Protein AF-A0A535UIE1-F1 (afdb_monomer_lite)

Foldseek 3Di:
DDDDDDDDDDDDDPPPPDAPLAPVSLVVLLVVLCVVQVVLCVCCVVVVDLFRDSLVSCVVSVNLLDVSQLVSLVVQLVPDPDPVSVVVSVVSNVSSVVSVVCNVCRVVVRVVSNCLSPDWDADPNDIDRNVCVVVVVVD

Secondary structure (DSSP, 8-state):
----------PPP--------SHHHHHHHHHHHHHHHHHHHHHHHTTS-SS--HHHHHHHTGGGSSHHHHHHHHHHHHH--SHHHHHHHHHHHHHHHHHHHHTTTHHHHHHHHHHHHH-EEEETTEEEEGGGHHHHHH-

pLDDT: mean 85.88, std 18.12, range [37.09, 98.25]

Structure (mmCIF, N/CA/C/O backbone):
data_AF-A0A535UIE1-F1
#
_entry.id   AF-A0A535UIE1-F1
#
loop_
_atom_site.group_PDB
_atom_site.id
_atom_site.type_symbol
_atom_site.label_atom_id
_atom_site.label_alt_id
_atom_site.label_comp_id
_atom_site.label_asym_id
_atom_site.label_entity_id
_atom_site.label_seq_id
_atom_site.pdbx_PDB_ins_code
_atom_site.Cartn_x
_atom_site.Cartn_y
_atom_site.Cartn_z
_atom_site.occupancy
_atom_site.B_iso_or_equiv
_atom_site.auth_seq_id
_atom_site.auth_comp_id
_atom_site.auth_asym_id
_atom_site.auth_atom_id
_atom_site.pdbx_PDB_model_num
ATOM 1 N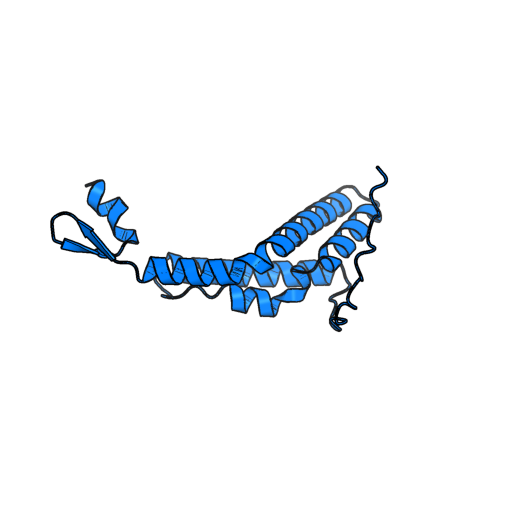 N . MET A 1 1 ? 13.615 -47.757 -4.174 1.00 44.44 1 MET A N 1
ATOM 2 C CA . MET A 1 1 ? 13.024 -46.505 -3.645 1.00 44.44 1 MET A CA 1
ATOM 3 C C . MET A 1 1 ? 13.121 -45.408 -4.703 1.00 44.44 1 MET A C 1
ATOM 5 O O . MET A 1 1 ? 14.137 -44.732 -4.771 1.00 44.44 1 MET A O 1
ATOM 9 N N . ALA A 1 2 ? 12.093 -45.247 -5.540 1.00 40.03 2 ALA A N 1
ATOM 10 C CA . ALA A 1 2 ? 12.013 -44.189 -6.551 1.00 40.03 2 ALA A CA 1
ATOM 11 C C . ALA A 1 2 ? 10.837 -43.262 -6.204 1.00 40.03 2 ALA A C 1
ATOM 13 O O . ALA A 1 2 ? 9.710 -43.731 -6.058 1.00 40.03 2 ALA A O 1
ATOM 14 N N . ARG A 1 3 ? 11.095 -41.963 -6.009 1.00 41.00 3 ARG A N 1
ATOM 15 C CA . ARG A 1 3 ? 10.050 -40.964 -5.738 1.00 41.00 3 ARG A CA 1
ATOM 16 C C . ARG A 1 3 ? 9.458 -40.498 -7.069 1.00 41.00 3 ARG A C 1
ATOM 18 O O . ARG A 1 3 ? 10.117 -39.785 -7.819 1.00 41.00 3 ARG A O 1
ATOM 25 N N . LEU A 1 4 ? 8.221 -40.900 -7.351 1.00 42.53 4 LEU A N 1
ATOM 26 C CA . LEU A 1 4 ? 7.416 -40.363 -8.448 1.00 42.53 4 LEU A CA 1
ATOM 27 C C . LEU A 1 4 ? 7.080 -38.893 -8.144 1.00 42.53 4 LEU A C 1
ATOM 29 O O . LEU A 1 4 ? 6.398 -38.598 -7.165 1.00 42.53 4 LEU A O 1
ATOM 33 N N . ARG A 1 5 ? 7.587 -37.962 -8.962 1.00 44.84 5 ARG A N 1
ATOM 34 C CA . ARG A 1 5 ? 7.153 -36.558 -8.968 1.00 44.84 5 ARG A CA 1
ATOM 35 C C . ARG A 1 5 ? 5.833 -36.463 -9.729 1.00 44.84 5 ARG A C 1
ATOM 37 O O . ARG A 1 5 ? 5.807 -36.623 -10.944 1.00 44.84 5 ARG A O 1
ATOM 44 N N . THR A 1 6 ? 4.752 -36.179 -9.021 1.00 45.16 6 THR A N 1
ATOM 45 C CA . THR A 1 6 ? 3.450 -35.854 -9.609 1.00 45.16 6 THR A CA 1
ATOM 46 C C . THR A 1 6 ? 3.512 -34.459 -10.252 1.00 45.16 6 THR A C 1
ATOM 48 O O . THR A 1 6 ? 3.966 -33.519 -9.591 1.00 45.16 6 THR A O 1
ATOM 51 N N . PRO A 1 7 ? 3.075 -34.261 -11.508 1.00 44.66 7 PRO A N 1
ATOM 52 C CA . PRO A 1 7 ? 3.017 -32.929 -12.099 1.00 44.66 7 PRO A CA 1
ATOM 53 C C . PRO A 1 7 ? 1.855 -32.136 -11.481 1.00 44.66 7 PRO A C 1
ATOM 55 O O . PRO A 1 7 ? 0.700 -32.559 -11.533 1.00 44.66 7 PRO A O 1
ATOM 58 N N . ARG A 1 8 ? 2.148 -30.968 -10.893 1.00 47.84 8 ARG A N 1
ATOM 59 C CA . ARG A 1 8 ? 1.120 -29.997 -10.487 1.00 47.84 8 ARG A CA 1
ATOM 60 C C . ARG A 1 8 ? 0.412 -29.484 -11.746 1.00 47.84 8 ARG A C 1
ATOM 62 O O . ARG A 1 8 ? 1.031 -28.816 -12.571 1.00 47.84 8 ARG A O 1
ATOM 69 N N . ARG A 1 9 ? -0.881 -29.790 -11.887 1.00 42.41 9 ARG A N 1
ATOM 70 C CA . ARG A 1 9 ? -1.781 -29.157 -12.864 1.00 42.41 9 ARG A CA 1
ATOM 71 C C . ARG A 1 9 ? -1.778 -27.643 -12.614 1.00 42.41 9 ARG A C 1
ATOM 73 O O . ARG A 1 9 ? -2.219 -27.206 -11.556 1.00 42.41 9 ARG A O 1
ATOM 80 N N . ARG A 1 10 ? -1.290 -26.851 -13.575 1.00 45.75 10 ARG A N 1
ATOM 81 C CA . ARG A 1 10 ? -1.588 -25.413 -13.644 1.00 45.75 10 ARG A CA 1
ATOM 82 C C . ARG A 1 10 ? -3.086 -25.283 -13.922 1.00 45.75 10 ARG A C 1
ATOM 84 O O . ARG A 1 10 ? -3.546 -25.739 -14.966 1.00 45.75 10 ARG A O 1
ATOM 91 N N . SER A 1 11 ? -3.834 -24.722 -12.977 1.00 38.72 11 SER A N 1
ATOM 92 C CA . SER A 1 11 ? -5.170 -24.202 -13.271 1.00 38.72 11 SER A CA 1
ATOM 93 C C . SER A 1 11 ? -5.009 -23.014 -14.232 1.00 38.72 11 SER A C 1
ATOM 95 O O . SER A 1 11 ? -4.016 -22.293 -14.097 1.00 38.72 11 SER A O 1
ATOM 97 N N . PRO A 1 12 ? -5.894 -22.817 -15.222 1.00 42.91 12 PRO A N 1
ATOM 98 C CA . PRO A 1 12 ? -5.851 -21.621 -16.051 1.00 42.91 12 PRO A CA 1
ATOM 99 C C . PRO A 1 12 ? -6.194 -20.415 -15.170 1.00 42.91 12 PRO A C 1
ATOM 101 O O . PRO A 1 12 ? -7.266 -20.382 -14.566 1.00 42.91 12 PRO A O 1
ATOM 104 N N . ASP A 1 13 ? -5.259 -19.471 -15.056 1.00 39.69 13 ASP A N 1
ATOM 105 C CA . ASP A 1 13 ? -5.505 -18.186 -14.403 1.00 39.69 13 ASP A CA 1
ATOM 106 C C . ASP A 1 13 ? -6.604 -17.449 -15.181 1.00 39.69 13 ASP A C 1
ATOM 108 O O . ASP A 1 13 ? -6.522 -17.378 -16.415 1.00 39.69 13 ASP A O 1
ATOM 112 N N . PRO A 1 14 ? -7.640 -16.916 -14.513 1.00 43.06 14 PRO A N 1
ATOM 113 C CA . PRO A 1 14 ? -8.611 -16.071 -15.176 1.00 43.06 14 PRO A CA 1
ATOM 114 C C . PRO A 1 14 ? -7.885 -14.808 -15.633 1.00 43.06 14 PRO A C 1
ATOM 116 O O . PRO A 1 14 ? -7.400 -14.021 -14.825 1.00 43.06 14 PRO A O 1
ATOM 119 N N . THR A 1 15 ? -7.787 -14.647 -16.949 1.00 42.41 15 THR A N 1
ATOM 120 C CA . THR A 1 15 ? -7.291 -13.455 -17.628 1.00 42.41 15 THR A CA 1
ATOM 121 C C . THR A 1 15 ? -7.959 -12.215 -17.032 1.00 42.41 15 THR A C 1
ATOM 123 O O . THR A 1 15 ? -9.103 -11.903 -17.365 1.00 42.41 15 THR A O 1
ATOM 126 N N . ILE A 1 16 ? -7.255 -11.507 -16.146 1.00 46.19 16 ILE A N 1
ATOM 127 C CA . ILE A 1 16 ? -7.650 -10.169 -15.715 1.00 46.19 16 ILE A CA 1
ATOM 128 C C . ILE A 1 16 ? -7.353 -9.247 -16.896 1.00 46.19 16 ILE A C 1
ATOM 130 O O . ILE A 1 16 ? -6.229 -8.804 -17.127 1.00 46.19 16 ILE A O 1
ATOM 134 N N . VAL A 1 17 ? -8.382 -9.042 -17.712 1.00 37.09 17 VAL A N 1
ATOM 135 C CA . VAL A 1 17 ? -8.404 -8.055 -18.786 1.00 37.09 17 VAL A CA 1
ATOM 136 C C . VAL A 1 17 ? -8.548 -6.685 -18.131 1.00 37.09 17 VAL A C 1
ATOM 138 O O . VAL A 1 17 ? -9.622 -6.330 -17.656 1.00 37.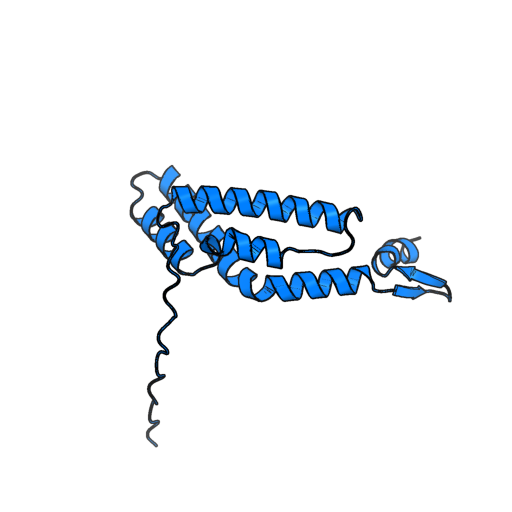09 17 VAL A O 1
ATOM 141 N N . GLY A 1 18 ? -7.440 -5.945 -18.086 1.00 42.50 18 GLY A N 1
ATOM 142 C CA . GLY A 1 18 ? -7.385 -4.576 -17.571 1.00 42.50 18 GLY A CA 1
ATOM 143 C C . GLY A 1 18 ? -5.997 -4.173 -17.075 1.00 42.50 18 GLY A C 1
ATOM 144 O O . GLY A 1 18 ? -5.885 -3.603 -16.000 1.00 42.50 18 GLY A O 1
ATOM 145 N N . LEU A 1 19 ? -4.925 -4.516 -17.798 1.00 52.69 19 LEU A N 1
ATOM 146 C CA . LEU A 1 19 ? -3.564 -4.150 -17.397 1.00 52.69 19 LEU A CA 1
ATOM 147 C C . LEU A 1 19 ? -3.268 -2.703 -17.811 1.00 52.69 19 LEU A C 1
ATOM 149 O O . LEU A 1 19 ? -3.127 -2.405 -19.001 1.00 52.69 19 LEU A O 1
ATOM 153 N N . THR A 1 20 ? -3.089 -1.816 -16.837 1.00 55.06 20 THR A N 1
ATOM 154 C CA . THR A 1 20 ? -2.228 -0.629 -16.951 1.00 55.06 20 THR A CA 1
ATOM 155 C C . THR A 1 20 ? -0.823 -1.110 -17.331 1.00 55.06 20 THR A C 1
ATOM 157 O O . THR A 1 20 ? 0.037 -1.398 -16.507 1.00 55.06 20 THR A O 1
ATOM 160 N N . THR A 1 21 ? -0.609 -1.299 -18.635 1.00 67.31 21 THR A N 1
ATOM 161 C CA . THR A 1 21 ? 0.556 -2.026 -19.175 1.00 67.31 21 THR A CA 1
ATOM 162 C C . THR A 1 21 ? 1.794 -1.121 -19.307 1.00 67.31 21 THR A C 1
ATOM 164 O O . THR A 1 21 ? 2.852 -1.571 -19.736 1.00 67.31 21 THR A O 1
ATOM 167 N N . SER A 1 22 ? 1.693 0.167 -18.956 1.00 90.50 22 SER A N 1
ATOM 168 C CA . SER A 1 22 ? 2.794 1.127 -19.071 1.00 90.50 22 SER A CA 1
ATOM 169 C C . SER A 1 22 ? 3.416 1.468 -17.718 1.00 90.50 22 SER A C 1
ATOM 171 O O . SER A 1 22 ? 2.753 1.491 -16.682 1.00 90.50 22 SER A O 1
ATOM 173 N N . VAL A 1 23 ? 4.709 1.788 -17.746 1.00 94.56 23 VAL A N 1
ATOM 174 C CA . VAL A 1 23 ? 5.479 2.218 -16.568 1.00 94.56 23 VAL A CA 1
ATOM 175 C C . VAL A 1 23 ? 4.881 3.477 -15.942 1.00 94.56 23 VAL A C 1
ATOM 177 O O . VAL A 1 23 ? 4.778 3.564 -14.722 1.00 94.56 23 VAL A O 1
ATOM 180 N N . ASP A 1 24 ? 4.451 4.433 -16.764 1.00 95.06 24 ASP A N 1
ATOM 181 C CA . ASP A 1 24 ? 3.839 5.670 -16.273 1.00 95.06 24 ASP A CA 1
ATOM 182 C C . ASP A 1 24 ? 2.443 5.432 -15.693 1.00 95.06 24 ASP A C 1
ATOM 184 O O . ASP A 1 24 ? 2.089 6.050 -14.692 1.00 95.06 24 ASP A O 1
ATOM 188 N N . GLY A 1 25 ? 1.690 4.475 -16.249 1.00 94.75 25 GLY A N 1
ATOM 189 C CA . GLY A 1 25 ? 0.439 4.004 -15.659 1.00 94.75 25 GLY A CA 1
ATOM 190 C C . GLY A 1 25 ? 0.668 3.472 -14.247 1.00 94.75 25 GLY A C 1
ATOM 191 O O . GLY A 1 25 ? 0.060 3.977 -13.308 1.00 94.75 25 GLY A O 1
ATOM 192 N N . LEU A 1 26 ? 1.631 2.558 -14.079 1.00 94.81 26 LEU A N 1
ATOM 193 C CA . LEU A 1 26 ? 1.998 2.027 -12.762 1.00 94.81 26 LEU A CA 1
ATOM 194 C C . LEU A 1 26 ? 2.411 3.122 -11.777 1.00 94.81 26 LEU A C 1
ATOM 196 O O . LEU A 1 26 ? 1.992 3.079 -10.626 1.00 94.81 26 LEU A O 1
ATOM 200 N N . ARG A 1 27 ? 3.201 4.113 -12.213 1.00 96.06 27 ARG A N 1
ATOM 201 C CA . ARG A 1 27 ? 3.572 5.259 -11.365 1.00 96.06 27 ARG A CA 1
ATOM 202 C C . ARG A 1 27 ? 2.336 6.027 -10.904 1.00 96.06 27 ARG A C 1
ATOM 204 O O . ARG A 1 27 ? 2.179 6.253 -9.711 1.00 96.06 27 ARG A O 1
ATOM 211 N N . SER A 1 28 ? 1.446 6.369 -11.834 1.00 96.06 28 SER A N 1
ATOM 212 C CA . SER A 1 28 ? 0.240 7.143 -11.528 1.00 96.06 28 SER A CA 1
ATOM 213 C C . SER A 1 28 ? -0.735 6.398 -10.612 1.00 96.06 28 SER A C 1
ATOM 215 O O . SER A 1 28 ? -1.236 6.988 -9.655 1.00 96.06 28 SER A O 1
ATOM 217 N N . THR A 1 29 ? -0.957 5.098 -10.841 1.00 96.19 29 THR A N 1
ATOM 218 C CA . THR A 1 29 ? -1.785 4.269 -9.958 1.00 96.19 29 THR A CA 1
ATOM 219 C C . THR A 1 29 ? -1.149 4.172 -8.575 1.00 96.19 29 THR A C 1
ATOM 221 O O . THR A 1 29 ? -1.834 4.353 -7.574 1.00 96.19 29 THR A O 1
ATOM 224 N N . LEU A 1 30 ? 0.165 3.940 -8.495 1.00 95.88 30 LEU A N 1
ATOM 225 C CA . LEU A 1 30 ? 0.874 3.821 -7.222 1.00 95.88 30 LEU A CA 1
ATOM 226 C C . LEU A 1 30 ? 0.784 5.113 -6.394 1.00 95.88 30 LEU A C 1
ATOM 228 O O . LEU A 1 30 ? 0.521 5.069 -5.194 1.00 95.88 30 LEU A O 1
ATOM 232 N N . GLU A 1 31 ? 0.956 6.270 -7.035 1.00 96.38 31 GLU A N 1
ATOM 233 C CA . GLU A 1 31 ? 0.777 7.579 -6.398 1.00 96.38 31 GLU A CA 1
ATOM 234 C C . GLU A 1 31 ? -0.664 7.789 -5.912 1.00 96.38 31 GLU A C 1
ATOM 236 O O . GLU A 1 31 ? -0.883 8.264 -4.792 1.00 96.38 31 GLU A O 1
ATOM 241 N N . ALA A 1 32 ? -1.657 7.415 -6.724 1.00 97.38 32 ALA A N 1
ATOM 242 C CA . ALA A 1 32 ? -3.064 7.507 -6.348 1.00 97.38 32 ALA A CA 1
ATOM 243 C C . ALA A 1 32 ? -3.395 6.600 -5.153 1.00 97.38 32 ALA A C 1
ATOM 245 O O . ALA A 1 32 ? -4.023 7.072 -4.201 1.00 97.38 32 ALA A O 1
ATOM 246 N N . PHE A 1 33 ? -2.909 5.357 -5.172 1.00 97.50 33 PHE A N 1
ATOM 247 C CA . PHE A 1 33 ? -3.035 4.402 -4.079 1.00 97.50 33 PHE A CA 1
ATOM 248 C C . PHE A 1 33 ? -2.442 4.959 -2.783 1.00 97.50 33 PHE A C 1
ATOM 250 O O . PHE A 1 33 ? -3.163 5.075 -1.795 1.00 97.50 33 PHE A O 1
ATOM 257 N N . TYR A 1 34 ? -1.167 5.370 -2.778 1.00 97.12 34 TYR A N 1
ATOM 258 C CA . TYR A 1 34 ? -0.524 5.854 -1.551 1.00 97.12 34 TYR A CA 1
ATOM 259 C C . TYR A 1 34 ? -1.192 7.108 -0.996 1.00 97.12 34 TYR A C 1
ATOM 261 O O . TYR A 1 34 ? -1.290 7.256 0.221 1.00 97.12 34 TYR A O 1
ATOM 269 N N . ARG A 1 35 ? -1.686 8.004 -1.857 1.00 98.19 35 ARG A N 1
ATOM 270 C CA . ARG A 1 35 ? -2.447 9.181 -1.425 1.00 98.19 35 ARG A CA 1
ATOM 271 C C . ARG A 1 35 ? -3.739 8.787 -0.707 1.00 98.19 35 ARG A C 1
ATOM 273 O O . ARG A 1 35 ? -4.031 9.343 0.349 1.00 98.19 35 ARG A O 1
ATOM 280 N N . GLU A 1 36 ? -4.504 7.851 -1.268 1.00 98.25 36 GLU A N 1
ATOM 281 C CA . GLU A 1 36 ? -5.738 7.354 -0.648 1.00 98.25 36 GLU A CA 1
ATOM 282 C C . GLU A 1 36 ? -5.451 6.571 0.639 1.00 98.25 36 GLU A C 1
ATOM 284 O O . GLU A 1 36 ? -6.024 6.890 1.678 1.00 98.25 36 GLU A O 1
ATOM 289 N N . ALA A 1 37 ? -4.521 5.614 0.604 1.00 97.00 37 ALA A N 1
ATOM 290 C CA . ALA A 1 37 ? -4.152 4.786 1.753 1.00 97.00 37 ALA A CA 1
ATOM 291 C C . ALA A 1 37 ? -3.589 5.617 2.918 1.00 97.00 37 ALA A C 1
ATOM 293 O O . ALA A 1 37 ? -3.948 5.395 4.072 1.00 97.00 37 ALA A O 1
ATOM 294 N N . SER A 1 38 ? -2.757 6.625 2.633 1.00 97.69 38 SER A N 1
ATOM 295 C CA . SER A 1 38 ? -2.227 7.519 3.673 1.00 97.69 38 SER A CA 1
ATOM 296 C C . SER A 1 38 ? -3.332 8.340 4.336 1.00 97.69 38 SER A C 1
ATOM 298 O O . SER A 1 38 ? -3.319 8.518 5.553 1.00 97.69 38 SER A O 1
ATOM 300 N N . MET A 1 39 ? -4.297 8.836 3.554 1.00 98.25 39 MET A N 1
ATOM 301 C CA . MET A 1 39 ? -5.442 9.571 4.097 1.00 98.25 39 MET A CA 1
ATOM 302 C C . MET A 1 39 ? -6.328 8.662 4.953 1.00 98.25 39 MET A C 1
ATOM 304 O O . MET A 1 39 ? -6.744 9.058 6.038 1.00 98.25 39 MET A O 1
ATOM 308 N N . GLU A 1 40 ? -6.578 7.439 4.496 1.00 97.50 40 GLU A N 1
ATOM 309 C CA . GLU A 1 40 ? -7.357 6.442 5.228 1.00 97.50 40 GLU A CA 1
ATOM 310 C C . GLU A 1 40 ? -6.714 6.099 6.578 1.00 97.50 40 GLU A C 1
ATOM 312 O O . GLU A 1 40 ? -7.360 6.201 7.622 1.00 97.50 40 GLU A O 1
ATOM 317 N N . HIS A 1 41 ? -5.410 5.805 6.583 1.00 95.06 41 HIS A N 1
ATOM 318 C CA . HIS A 1 41 ? -4.663 5.575 7.817 1.00 95.06 41 HIS A CA 1
ATOM 319 C C . HIS A 1 41 ? -4.680 6.787 8.746 1.00 95.06 41 HIS A C 1
ATOM 321 O O . HIS A 1 41 ? -4.798 6.615 9.960 1.00 95.06 41 HIS A O 1
ATOM 327 N N . TYR A 1 42 ? -4.573 8.001 8.203 1.00 95.69 42 TYR A N 1
ATOM 328 C CA . TYR A 1 42 ? -4.653 9.225 8.994 1.00 95.69 42 TYR A CA 1
ATOM 329 C C . TYR A 1 42 ? -6.022 9.375 9.665 1.00 95.69 42 TYR A C 1
ATOM 331 O O . TYR A 1 42 ? -6.091 9.593 10.876 1.00 95.69 42 TYR A O 1
ATOM 339 N N . LEU A 1 43 ? -7.111 9.237 8.907 1.00 95.69 43 LEU A N 1
ATOM 340 C CA . LEU A 1 43 ? -8.473 9.364 9.427 1.00 95.69 43 LEU A CA 1
ATOM 341 C C . LEU A 1 43 ? -8.755 8.328 10.517 1.00 95.69 43 LEU A C 1
ATOM 343 O O . LEU A 1 43 ? -9.269 8.692 11.575 1.00 95.69 43 LEU A O 1
ATOM 347 N N . HIS A 1 44 ? -8.355 7.075 10.298 1.00 91.25 44 HIS A N 1
ATOM 348 C CA . HIS A 1 44 ? -8.518 6.019 11.290 1.00 91.25 44 HIS A CA 1
ATOM 349 C C . HIS A 1 44 ? -7.669 6.265 12.546 1.00 91.25 44 HIS A C 1
ATOM 351 O O . HIS A 1 44 ? -8.186 6.341 13.658 1.00 91.25 44 HIS A O 1
ATOM 357 N N . SER A 1 45 ? -6.365 6.492 12.377 1.00 88.38 45 SER A N 1
ATOM 358 C CA . SER A 1 45 ? -5.430 6.615 13.507 1.00 88.38 45 SER A CA 1
ATOM 359 C C . SER A 1 45 ? -5.620 7.901 14.319 1.00 88.38 45 SER A C 1
ATOM 361 O O . SER A 1 45 ? -5.204 7.969 15.472 1.00 88.38 45 SER A O 1
ATOM 363 N N . SER A 1 46 ? -6.238 8.931 13.734 1.00 90.62 46 SER A N 1
ATOM 364 C CA . SER A 1 46 ? -6.617 10.161 14.445 1.00 90.62 46 SER A CA 1
ATOM 365 C C . SER A 1 46 ? -7.999 10.093 15.104 1.00 90.62 46 SER A C 1
ATOM 367 O O . SER A 1 46 ? -8.427 11.078 15.703 1.00 90.62 46 SER A O 1
ATOM 369 N N . GLY A 1 47 ? -8.708 8.964 14.993 1.00 88.06 47 GLY A N 1
ATOM 370 C CA . GLY A 1 47 ? -10.049 8.782 15.553 1.00 88.06 47 GLY A CA 1
ATOM 371 C C . GLY A 1 47 ? -11.161 9.509 14.788 1.00 88.06 47 GLY A C 1
ATOM 372 O O . GLY A 1 47 ? -12.295 9.555 15.255 1.00 88.06 47 GLY A O 1
ATOM 373 N N . GLN A 1 48 ? -10.866 10.075 13.613 1.00 91.06 48 GLN A N 1
ATOM 374 C CA . GLN A 1 48 ? -11.860 10.721 12.743 1.00 91.06 48 GLN A CA 1
ATOM 375 C C . GLN A 1 48 ? -12.694 9.706 11.951 1.00 91.06 48 GLN A C 1
ATOM 377 O O . GLN A 1 48 ? -13.743 10.056 11.410 1.00 91.06 48 GLN A O 1
ATOM 382 N N . LYS A 1 49 ? -12.236 8.455 11.881 1.00 91.00 49 LYS A N 1
ATOM 383 C CA . LYS A 1 49 ? -12.948 7.332 11.279 1.00 91.00 49 LYS A CA 1
ATOM 384 C C . LYS A 1 49 ? -12.772 6.092 12.150 1.00 91.00 49 LYS A C 1
ATOM 386 O O . LYS A 1 49 ? -11.655 5.733 12.500 1.00 91.00 49 LYS A O 1
ATOM 391 N N . GLU A 1 50 ? -13.874 5.439 12.503 1.00 86.19 50 GLU A N 1
ATOM 392 C CA . GLU A 1 50 ? -13.840 4.285 13.410 1.00 86.19 50 GLU A CA 1
ATOM 393 C C . GLU A 1 50 ? -13.223 3.045 12.746 1.00 86.19 50 GLU A C 1
ATOM 395 O O . GLU A 1 50 ? -12.316 2.433 13.302 1.00 86.19 50 GLU A O 1
ATOM 400 N N . ALA A 1 51 ? -13.671 2.707 11.536 1.00 90.69 51 ALA A N 1
ATOM 401 C CA . ALA A 1 51 ? -13.184 1.551 10.789 1.00 90.69 51 ALA A CA 1
ATOM 402 C C . ALA A 1 51 ? -12.081 1.941 9.798 1.00 90.69 51 ALA A C 1
ATOM 404 O O . ALA A 1 51 ? -12.181 2.971 9.125 1.00 90.69 51 ALA A O 1
ATOM 405 N N . LEU A 1 52 ? -11.064 1.086 9.691 1.00 94.00 52 LEU A N 1
ATOM 406 C CA . LEU A 1 52 ? -10.070 1.145 8.626 1.00 94.00 52 LEU A CA 1
ATOM 407 C C . LEU A 1 52 ? -10.608 0.402 7.394 1.00 94.00 52 LEU A C 1
ATOM 409 O O . LEU A 1 52 ? -11.095 -0.718 7.517 1.00 94.00 52 LEU A O 1
ATOM 413 N N . GLU A 1 53 ? -10.527 1.031 6.223 1.00 95.62 53 GLU A N 1
ATOM 414 C CA . GLU A 1 53 ? -11.001 0.491 4.941 1.00 95.62 53 GLU A CA 1
ATOM 415 C C . GLU A 1 53 ? -9.891 0.498 3.872 1.00 95.62 53 GLU A C 1
ATOM 417 O O . GLU A 1 53 ? -10.053 1.031 2.766 1.00 95.62 53 GLU A O 1
ATOM 422 N N . ILE A 1 54 ? -8.744 -0.110 4.179 1.00 96.56 54 ILE A N 1
ATOM 423 C CA . ILE A 1 54 ? -7.635 -0.281 3.234 1.00 96.56 54 ILE A CA 1
ATOM 424 C C . ILE A 1 54 ? -7.972 -1.317 2.164 1.00 96.56 54 ILE A C 1
ATOM 426 O O . ILE A 1 54 ? -7.645 -1.106 0.996 1.00 96.56 54 ILE A O 1
ATOM 430 N N . PHE A 1 55 ? -8.665 -2.407 2.492 1.00 96.50 55 PHE A N 1
ATOM 431 C CA . PHE A 1 55 ? -9.012 -3.442 1.518 1.00 96.50 55 PHE A CA 1
ATOM 432 C C . PHE A 1 55 ? -9.854 -2.899 0.346 1.00 96.50 55 PHE A C 1
ATOM 434 O O . PHE A 1 55 ? -9.484 -3.139 -0.809 1.00 96.50 55 PHE A O 1
ATOM 441 N N . PRO A 1 56 ? -10.906 -2.084 0.565 1.00 96.31 56 PRO A N 1
ATOM 442 C CA . PRO A 1 56 ? -11.591 -1.388 -0.523 1.00 96.31 56 PRO A CA 1
ATOM 443 C C . PRO A 1 56 ? -10.685 -0.484 -1.372 1.00 96.31 56 PRO A C 1
ATOM 445 O O . PRO A 1 56 ? -10.913 -0.370 -2.577 1.00 96.31 56 PRO A O 1
ATOM 448 N N . ILE A 1 57 ? -9.677 0.166 -0.778 1.00 97.25 57 ILE A N 1
ATOM 449 C CA . ILE A 1 57 ? -8.692 0.979 -1.515 1.00 97.25 57 ILE A CA 1
ATOM 450 C C . ILE A 1 57 ? -7.814 0.076 -2.389 1.00 97.25 57 ILE A C 1
ATOM 452 O O . ILE A 1 57 ? -7.646 0.356 -3.575 1.00 97.25 57 ILE A O 1
ATOM 456 N N . VAL A 1 58 ? -7.321 -1.042 -1.849 1.00 95.81 58 VAL A N 1
ATOM 457 C CA . VAL A 1 58 ? -6.537 -2.040 -2.597 1.00 95.81 58 VAL A CA 1
ATOM 458 C C . VAL A 1 58 ? -7.316 -2.567 -3.804 1.00 95.81 58 VAL A C 1
ATOM 460 O O . VAL A 1 58 ? -6.758 -2.661 -4.894 1.00 95.81 58 VAL A O 1
ATOM 463 N N . LEU A 1 59 ? -8.615 -2.851 -3.658 1.00 94.94 59 LEU A N 1
ATOM 464 C CA . LEU A 1 59 ? -9.450 -3.315 -4.773 1.00 94.94 59 LEU A CA 1
ATOM 465 C C . LEU A 1 59 ? -9.594 -2.277 -5.897 1.00 94.94 59 LEU A C 1
ATOM 467 O O . LEU A 1 59 ? -9.652 -2.658 -7.066 1.00 94.94 59 LEU A O 1
ATOM 471 N N . ARG A 1 60 ? -9.642 -0.978 -5.571 1.00 95.94 60 ARG A N 1
ATOM 472 C CA . ARG A 1 60 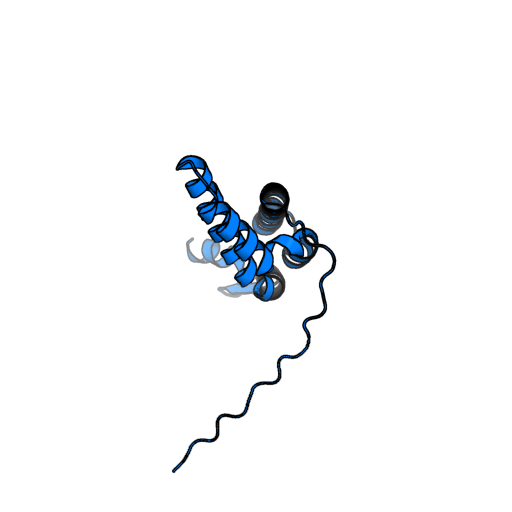? -9.712 0.098 -6.579 1.00 95.94 60 ARG A CA 1
ATOM 473 C C . ARG A 1 60 ? -8.421 0.245 -7.382 1.00 95.94 60 ARG A C 1
ATOM 475 O O . ARG A 1 60 ? -8.492 0.619 -8.547 1.00 95.94 60 ARG A O 1
ATOM 482 N N . HIS A 1 61 ? -7.284 -0.074 -6.767 1.00 96.00 61 HIS A N 1
ATOM 483 C CA . HIS A 1 61 ? -5.939 0.049 -7.343 1.00 96.00 61 HIS A CA 1
ATOM 484 C C . HIS A 1 61 ? -5.293 -1.321 -7.597 1.00 96.00 61 HIS A C 1
ATOM 486 O O . HIS A 1 61 ? -4.075 -1.465 -7.536 1.00 96.00 61 HIS A O 1
ATOM 492 N N . ALA A 1 62 ? -6.098 -2.362 -7.836 1.00 93.62 62 ALA A N 1
ATOM 493 C CA . ALA A 1 62 ? -5.637 -3.754 -7.855 1.00 93.62 62 ALA A CA 1
ATOM 494 C C . ALA A 1 62 ? -4.549 -4.046 -8.909 1.00 93.62 62 ALA A C 1
ATOM 496 O O . ALA A 1 62 ? -3.806 -5.019 -8.791 1.00 93.62 62 ALA A O 1
ATOM 497 N N . ASP A 1 63 ? -4.432 -3.201 -9.927 1.00 91.00 63 ASP A N 1
ATOM 498 C CA . ASP A 1 63 ? -3.467 -3.278 -11.016 1.00 91.00 63 ASP A CA 1
ATOM 499 C C . ASP A 1 63 ? -2.003 -3.106 -10.578 1.00 91.00 63 ASP A C 1
ATOM 501 O O . ASP A 1 63 ? -1.116 -3.658 -11.231 1.00 91.00 63 ASP A O 1
ATOM 505 N N . VAL A 1 64 ? -1.725 -2.439 -9.450 1.00 95.56 64 VAL A N 1
ATOM 506 C CA . VAL A 1 64 ? -0.364 -2.386 -8.866 1.00 95.56 64 VAL A CA 1
ATOM 507 C C . VAL A 1 64 ? -0.079 -3.514 -7.865 1.00 95.56 64 VAL A C 1
ATOM 509 O O . VAL A 1 64 ? 1.065 -3.690 -7.453 1.00 95.56 64 VAL A O 1
ATOM 512 N N . PHE A 1 65 ? -1.086 -4.328 -7.531 1.00 95.38 65 PHE A N 1
ATOM 513 C CA . PHE A 1 65 ? -1.005 -5.450 -6.582 1.00 95.38 65 PHE A CA 1
ATOM 514 C C . PHE A 1 65 ? -0.847 -6.816 -7.272 1.00 95.38 65 PHE A C 1
ATOM 516 O O . PHE A 1 65 ? -1.105 -7.864 -6.671 1.00 95.38 65 PHE A O 1
ATOM 523 N N . VAL A 1 66 ? -0.463 -6.838 -8.553 1.00 94.38 66 VAL A N 1
ATOM 524 C CA . VAL A 1 66 ? -0.303 -8.079 -9.324 1.00 94.38 66 VAL A CA 1
ATOM 525 C C . VAL A 1 66 ? 1.143 -8.320 -9.761 1.00 94.38 66 VAL A C 1
ATOM 527 O O . VAL A 1 66 ? 1.867 -7.372 -10.073 1.00 94.38 66 VAL A O 1
ATOM 530 N N . PRO A 1 67 ? 1.569 -9.593 -9.901 1.00 94.25 67 PRO A N 1
ATOM 531 C CA . PRO A 1 67 ? 2.919 -9.927 -10.359 1.00 94.25 67 PRO A CA 1
ATOM 532 C C . PRO A 1 67 ? 3.308 -9.310 -11.712 1.00 94.25 67 PRO A C 1
ATOM 534 O O . PRO A 1 67 ? 4.493 -9.194 -12.022 1.00 94.25 67 PRO A O 1
ATOM 537 N N . ASP A 1 68 ? 2.334 -8.954 -12.548 1.00 94.81 68 ASP A N 1
ATOM 538 C CA . ASP A 1 68 ? 2.549 -8.284 -13.833 1.00 94.81 68 ASP A CA 1
ATOM 539 C C . ASP A 1 68 ? 3.109 -6.869 -13.657 1.00 94.81 68 ASP A C 1
ATOM 541 O O . ASP A 1 68 ? 4.002 -6.489 -14.411 1.00 94.81 68 ASP A O 1
ATOM 545 N N . ALA A 1 69 ? 2.691 -6.131 -12.621 1.00 95.44 69 ALA A N 1
ATOM 546 C CA . ALA A 1 69 ? 3.243 -4.816 -12.298 1.00 95.44 69 ALA A CA 1
ATOM 547 C C . ALA A 1 69 ? 4.747 -4.903 -11.996 1.00 95.44 69 ALA A C 1
ATOM 549 O O . ALA A 1 69 ? 5.547 -4.125 -12.525 1.00 95.44 69 ALA A O 1
ATOM 550 N N . VAL A 1 70 ? 5.152 -5.922 -11.227 1.00 96.31 70 VAL A N 1
ATOM 551 C CA . VAL A 1 70 ? 6.564 -6.211 -10.929 1.00 96.31 70 VAL A CA 1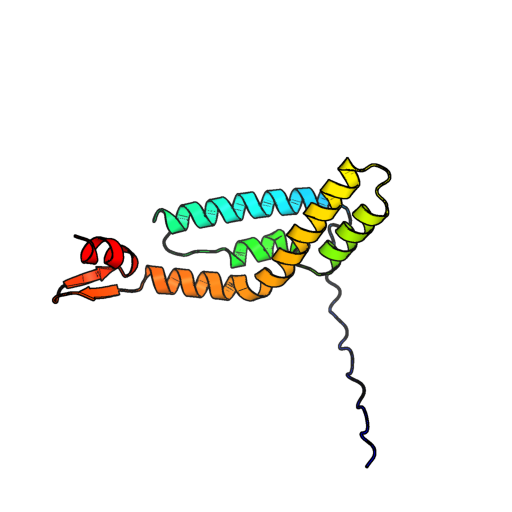
ATOM 552 C C . VAL A 1 70 ? 7.340 -6.488 -12.214 1.00 96.31 70 VAL A C 1
ATOM 554 O O . VAL A 1 70 ? 8.417 -5.929 -12.420 1.00 96.31 70 VAL A O 1
ATOM 557 N N . ARG A 1 71 ? 6.798 -7.326 -13.108 1.00 96.31 71 ARG A N 1
ATOM 558 C CA . ARG A 1 71 ? 7.461 -7.656 -14.380 1.00 96.31 71 ARG A CA 1
ATOM 559 C C . ARG A 1 71 ? 7.628 -6.432 -15.273 1.00 96.31 71 ARG A C 1
ATOM 561 O O . ARG A 1 71 ? 8.711 -6.244 -15.821 1.00 96.31 71 ARG A O 1
ATOM 568 N N . THR A 1 72 ? 6.606 -5.588 -15.374 1.00 96.19 72 THR A N 1
ATOM 569 C CA . THR A 1 72 ? 6.660 -4.333 -16.135 1.00 96.19 72 THR A CA 1
ATOM 570 C C . THR A 1 72 ? 7.732 -3.391 -15.583 1.00 96.19 72 THR A C 1
ATOM 572 O O . THR A 1 72 ? 8.544 -2.867 -16.345 1.00 96.19 72 THR A O 1
ATOM 575 N N . ALA A 1 73 ? 7.807 -3.222 -14.260 1.00 96.62 73 ALA A N 1
ATOM 576 C CA . ALA A 1 73 ? 8.813 -2.369 -13.631 1.00 96.62 73 ALA A CA 1
ATOM 577 C C . ALA A 1 73 ? 10.247 -2.919 -13.783 1.00 96.62 73 ALA A C 1
ATOM 579 O O . ALA A 1 73 ? 11.181 -2.158 -14.048 1.00 96.62 73 ALA A O 1
ATOM 580 N N . LEU A 1 74 ? 10.435 -4.240 -13.680 1.00 97.62 74 LEU A N 1
ATOM 581 C CA . LEU A 1 74 ? 11.731 -4.886 -13.923 1.00 97.62 74 LEU A CA 1
ATOM 582 C C . LEU A 1 74 ? 12.171 -4.764 -15.387 1.00 97.62 74 LEU A C 1
ATOM 584 O O . LEU A 1 74 ? 13.330 -4.443 -15.643 1.00 97.62 74 LEU A O 1
ATOM 588 N N . ALA A 1 75 ? 11.255 -4.942 -16.342 1.00 97.31 75 ALA A N 1
ATOM 589 C CA . ALA A 1 75 ? 11.550 -4.745 -17.759 1.00 97.31 75 ALA A CA 1
ATOM 590 C C . ALA A 1 75 ? 11.978 -3.297 -18.052 1.00 97.31 75 ALA A C 1
ATOM 592 O O . ALA A 1 75 ? 12.945 -3.073 -18.779 1.00 97.31 75 ALA A O 1
ATOM 593 N N . ALA A 1 76 ? 11.320 -2.313 -17.431 1.00 96.50 76 ALA A N 1
ATOM 594 C CA . ALA A 1 76 ? 11.699 -0.905 -17.539 1.00 96.50 76 ALA A CA 1
ATOM 595 C C . ALA A 1 76 ? 13.100 -0.628 -16.977 1.00 96.50 76 ALA A C 1
ATOM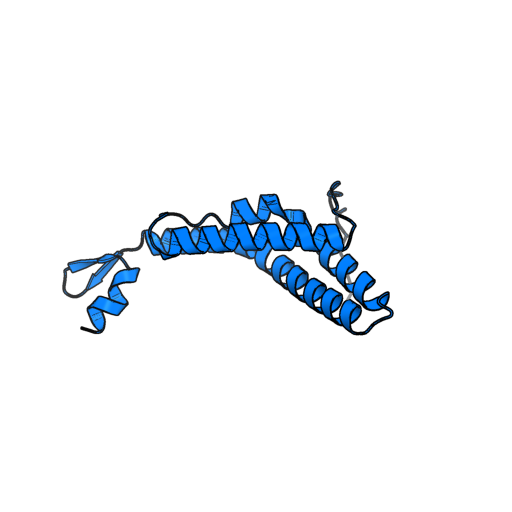 597 O O . ALA A 1 76 ? 13.885 0.101 -17.583 1.00 96.50 76 ALA A O 1
ATOM 598 N N . ARG A 1 77 ? 13.443 -1.248 -15.841 1.00 97.69 77 ARG A N 1
ATOM 599 C CA . ARG A 1 77 ? 14.781 -1.156 -15.242 1.00 97.69 77 ARG A CA 1
ATOM 600 C C . ARG A 1 77 ? 15.850 -1.696 -16.185 1.00 97.69 77 ARG A C 1
ATOM 602 O O . ARG A 1 77 ? 16.901 -1.072 -16.323 1.00 97.69 77 ARG A O 1
ATOM 609 N N . ASP A 1 78 ? 15.589 -2.843 -16.800 1.00 97.50 78 ASP A N 1
ATOM 610 C CA . ASP A 1 78 ? 16.547 -3.518 -17.674 1.00 97.50 78 ASP A CA 1
ATOM 611 C C . ASP A 1 78 ? 16.717 -2.777 -19.012 1.00 97.50 78 ASP A C 1
ATOM 613 O O . ASP A 1 78 ? 17.815 -2.747 -19.564 1.00 97.50 78 ASP A O 1
ATOM 617 N N . ALA A 1 79 ? 15.665 -2.107 -19.494 1.00 96.94 79 ALA A N 1
ATOM 618 C CA . ALA A 1 79 ? 15.703 -1.261 -20.687 1.00 96.94 79 ALA A CA 1
ATOM 619 C C . ALA A 1 79 ? 16.328 0.132 -20.454 1.00 96.94 79 ALA A C 1
ATOM 621 O O . ALA A 1 79 ? 16.653 0.827 -21.418 1.00 96.94 79 ALA A O 1
ATOM 622 N N . ALA A 1 80 ? 16.498 0.564 -19.200 1.00 97.44 80 ALA A N 1
ATOM 623 C CA . ALA A 1 80 ? 16.968 1.908 -18.880 1.00 97.44 80 ALA A CA 1
ATOM 624 C C . ALA A 1 80 ? 18.434 2.142 -19.293 1.00 97.44 80 ALA A C 1
ATOM 626 O O . ALA A 1 80 ? 19.367 1.474 -18.820 1.00 97.44 80 ALA A O 1
ATOM 627 N N . THR A 1 81 ? 18.637 3.157 -20.135 1.00 96.44 81 THR A N 1
ATOM 628 C CA . THR A 1 81 ? 19.947 3.541 -20.678 1.00 96.44 81 THR A CA 1
ATOM 629 C C . THR A 1 81 ? 20.727 4.477 -19.760 1.00 96.44 81 THR A C 1
ATOM 631 O O . THR A 1 81 ? 21.956 4.444 -19.770 1.00 96.44 81 THR A O 1
ATOM 634 N N . ASP A 1 82 ? 20.044 5.282 -18.943 1.00 97.50 82 ASP A N 1
ATOM 635 C CA . ASP A 1 82 ? 20.669 6.161 -17.955 1.00 97.50 82 ASP A CA 1
ATOM 636 C C . ASP A 1 82 ? 20.461 5.669 -16.513 1.00 97.50 82 ASP A C 1
ATOM 638 O O . ASP A 1 82 ? 19.530 4.925 -16.185 1.00 97.50 82 ASP A O 1
ATOM 642 N N . ALA A 1 83 ? 21.372 6.081 -15.629 1.00 97.88 83 ALA A N 1
ATOM 643 C CA . ALA A 1 83 ? 21.392 5.629 -14.242 1.00 97.88 83 ALA A CA 1
ATOM 644 C C . ALA A 1 83 ? 20.193 6.136 -13.424 1.00 97.88 83 ALA A C 1
ATOM 646 O O . ALA A 1 83 ? 19.746 5.440 -12.509 1.00 97.88 83 ALA A O 1
ATOM 647 N N . ALA A 1 84 ? 19.666 7.324 -13.739 1.00 98.06 84 ALA A N 1
ATOM 648 C CA . ALA A 1 84 ? 18.557 7.908 -12.998 1.00 98.06 84 ALA A CA 1
ATOM 649 C C . ALA A 1 84 ? 17.253 7.159 -13.296 1.00 98.06 84 ALA A C 1
ATOM 651 O O . ALA A 1 84 ? 16.525 6.806 -12.366 1.00 98.06 84 ALA A O 1
ATOM 652 N N . GLU A 1 85 ? 16.990 6.840 -14.563 1.00 96.75 85 GLU A N 1
ATOM 653 C CA . GLU A 1 85 ? 15.830 6.040 -14.950 1.00 96.75 85 GLU A CA 1
ATOM 654 C C . GLU A 1 85 ? 15.931 4.612 -14.421 1.00 96.75 85 GLU A C 1
ATOM 656 O O . GLU A 1 85 ? 14.974 4.104 -13.834 1.00 96.75 85 GLU A O 1
ATOM 661 N N . ARG A 1 86 ? 17.117 3.995 -14.493 1.00 98.06 86 ARG A N 1
ATOM 662 C CA . ARG A 1 86 ? 17.339 2.670 -13.899 1.00 98.06 86 ARG A CA 1
ATOM 663 C C . ARG A 1 86 ? 17.038 2.667 -12.404 1.00 98.06 86 ARG A C 1
ATOM 665 O O . ARG A 1 86 ? 16.418 1.727 -11.900 1.00 98.06 86 ARG A O 1
ATOM 672 N N . ARG A 1 87 ? 17.453 3.715 -11.683 1.00 98.25 87 ARG A N 1
ATOM 673 C CA . ARG A 1 87 ? 17.157 3.870 -10.254 1.00 98.25 87 ARG A CA 1
ATOM 674 C C . ARG A 1 87 ? 15.655 4.010 -10.014 1.00 98.25 87 ARG A C 1
ATOM 676 O O . ARG A 1 87 ? 15.136 3.277 -9.178 1.00 98.25 87 ARG A O 1
ATOM 683 N N . ARG A 1 88 ? 14.957 4.876 -10.758 1.00 97.75 88 ARG A N 1
ATOM 684 C CA . ARG A 1 88 ? 13.497 5.052 -10.642 1.00 97.75 88 ARG A CA 1
ATOM 685 C C . ARG A 1 88 ? 12.735 3.756 -10.907 1.00 97.75 88 ARG A C 1
ATOM 687 O O . ARG A 1 88 ? 11.883 3.387 -10.108 1.00 97.75 88 ARG A O 1
ATOM 694 N N . ALA A 1 89 ? 13.069 3.040 -11.977 1.00 97.31 89 ALA A N 1
ATOM 695 C CA . ALA A 1 89 ? 12.442 1.763 -12.305 1.00 97.31 89 ALA A CA 1
ATOM 696 C C . ALA A 1 89 ? 12.753 0.668 -11.267 1.00 97.31 89 ALA A C 1
ATOM 698 O O . ALA A 1 89 ? 11.886 -0.139 -10.947 1.00 97.31 89 ALA A O 1
ATOM 699 N N . THR A 1 90 ? 13.953 0.676 -10.671 1.00 98.00 90 THR A N 1
ATOM 700 C CA . THR A 1 90 ? 14.283 -0.212 -9.541 1.00 98.00 90 THR A CA 1
ATOM 701 C C . THR A 1 90 ? 13.404 0.084 -8.326 1.00 98.00 90 THR A C 1
ATOM 703 O O . THR A 1 90 ? 12.861 -0.845 -7.738 1.00 98.00 90 THR A O 1
ATOM 706 N N . CYS A 1 91 ? 13.239 1.361 -7.962 1.00 98.12 91 CYS A N 1
ATOM 707 C CA . CYS A 1 91 ? 12.361 1.755 -6.860 1.00 98.12 91 CYS A CA 1
ATOM 708 C C . CYS A 1 91 ? 10.902 1.372 -7.138 1.00 98.12 91 CYS A C 1
ATOM 710 O O . CYS A 1 91 ? 10.245 0.832 -6.256 1.00 98.12 91 CYS A O 1
ATOM 712 N N . LEU A 1 92 ? 10.421 1.589 -8.367 1.00 97.38 92 LEU A N 1
ATOM 713 C CA . LEU A 1 92 ? 9.077 1.179 -8.772 1.00 97.38 92 LEU A CA 1
ATOM 714 C C . LEU A 1 92 ? 8.892 -0.334 -8.625 1.00 97.38 92 LEU A C 1
ATOM 716 O O . LEU A 1 92 ? 7.894 -0.763 -8.060 1.00 97.38 92 LEU A O 1
ATOM 720 N N . ALA A 1 93 ? 9.864 -1.133 -9.079 1.00 97.31 93 ALA A N 1
ATOM 721 C CA . ALA A 1 93 ? 9.815 -2.590 -8.974 1.00 97.31 93 ALA A CA 1
ATOM 722 C C . ALA A 1 93 ? 9.767 -3.072 -7.520 1.00 97.31 93 ALA A C 1
ATOM 724 O O . ALA A 1 93 ? 9.077 -4.044 -7.231 1.00 97.31 93 ALA A O 1
ATOM 725 N N . TRP A 1 94 ? 10.485 -2.404 -6.612 1.00 97.75 94 TRP A N 1
ATOM 726 C CA . TRP A 1 94 ? 10.416 -2.699 -5.180 1.00 97.75 94 TRP A CA 1
ATOM 727 C C . TRP A 1 94 ? 9.047 -2.356 -4.598 1.00 97.75 94 TRP A C 1
ATOM 729 O O . TRP A 1 94 ? 8.453 -3.213 -3.955 1.00 97.75 94 TRP A O 1
ATOM 739 N N . ALA A 1 95 ? 8.522 -1.164 -4.888 1.00 96.69 95 ALA A N 1
ATOM 740 C CA . ALA A 1 95 ? 7.226 -0.733 -4.373 1.00 96.69 95 ALA A CA 1
ATOM 741 C C . ALA A 1 95 ? 6.092 -1.679 -4.802 1.00 96.69 95 ALA A C 1
ATOM 743 O O . ALA A 1 95 ? 5.355 -2.187 -3.967 1.00 96.69 95 ALA A O 1
ATOM 744 N N . VAL A 1 96 ? 5.988 -2.010 -6.093 1.00 96.38 96 VAL A N 1
ATOM 745 C CA . VAL A 1 96 ? 4.923 -2.920 -6.563 1.00 96.38 96 VAL A CA 1
ATOM 746 C C . VAL A 1 96 ? 5.133 -4.371 -6.107 1.00 96.38 96 VAL A C 1
ATOM 748 O O . VAL A 1 96 ? 4.170 -5.128 -6.006 1.00 96.38 96 VAL A O 1
ATOM 751 N N . ALA A 1 97 ? 6.371 -4.782 -5.804 1.00 95.94 97 ALA A N 1
ATOM 752 C CA . ALA A 1 97 ? 6.634 -6.094 -5.211 1.00 95.94 97 ALA A CA 1
ATOM 753 C C . ALA A 1 97 ? 6.162 -6.172 -3.753 1.00 95.94 97 ALA A C 1
ATOM 755 O O . ALA A 1 97 ? 5.634 -7.208 -3.352 1.00 95.94 97 ALA A O 1
ATOM 756 N N . GLU A 1 98 ? 6.319 -5.091 -2.988 1.00 94.94 98 GLU A N 1
ATOM 757 C CA . GLU A 1 98 ? 5.770 -4.958 -1.636 1.00 94.94 98 GLU A CA 1
ATOM 758 C C . GLU A 1 98 ? 4.242 -5.038 -1.658 1.00 94.94 98 GLU A C 1
ATOM 760 O O . GLU A 1 98 ? 3.668 -5.914 -1.011 1.00 94.94 98 GLU A O 1
ATOM 765 N N . LEU A 1 99 ? 3.594 -4.257 -2.528 1.00 94.94 99 LEU A N 1
ATOM 766 C CA . LEU A 1 99 ? 2.136 -4.282 -2.675 1.00 94.94 99 LEU A CA 1
ATOM 767 C C . LEU A 1 99 ? 1.595 -5.672 -3.033 1.00 94.94 99 LEU A C 1
ATOM 769 O O . LEU A 1 99 ? 0.598 -6.112 -2.469 1.00 94.94 99 LEU A O 1
ATOM 773 N N . CYS A 1 100 ? 2.268 -6.424 -3.910 1.00 91.75 100 CYS A N 1
ATOM 774 C CA . CY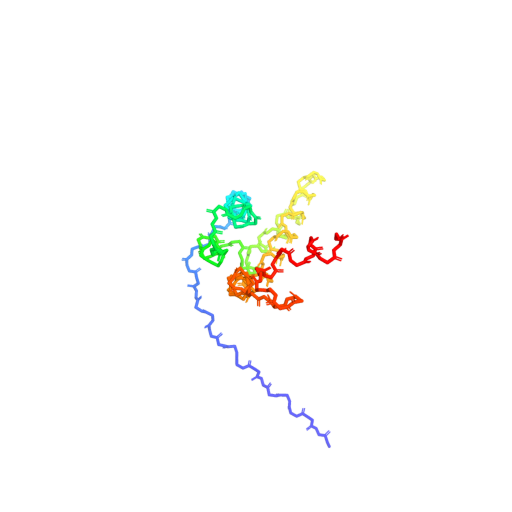S A 1 100 ? 1.858 -7.800 -4.221 1.00 91.75 100 CYS A CA 1
ATOM 775 C C . CYS A 1 100 ? 1.755 -8.697 -2.975 1.00 91.75 100 CYS A C 1
ATOM 777 O O . CYS A 1 100 ? 0.923 -9.602 -2.954 1.00 91.75 100 CYS A O 1
ATOM 779 N N . MET A 1 101 ? 2.599 -8.475 -1.963 1.00 88.88 101 MET A N 1
ATOM 780 C CA . MET A 1 101 ? 2.546 -9.213 -0.698 1.00 88.88 101 MET A CA 1
ATOM 781 C C . MET A 1 101 ? 1.446 -8.674 0.223 1.00 88.88 101 MET A C 1
ATOM 783 O O . MET A 1 101 ? 0.778 -9.453 0.899 1.00 88.88 101 MET A O 1
ATOM 787 N N . GLU A 1 102 ? 1.229 -7.358 0.229 1.00 90.38 102 GLU A N 1
ATOM 788 C CA . GLU A 1 102 ? 0.221 -6.699 1.068 1.00 90.38 102 GLU A CA 1
ATOM 789 C C . GLU A 1 102 ? -1.219 -6.987 0.641 1.00 90.38 102 GLU A C 1
ATOM 791 O O . GLU A 1 102 ? -2.117 -6.975 1.483 1.00 90.38 102 GLU A O 1
ATOM 796 N N . ARG A 1 103 ? -1.456 -7.288 -0.642 1.00 90.38 103 ARG A N 1
ATOM 797 C CA . ARG A 1 103 ? -2.804 -7.537 -1.179 1.00 90.38 103 ARG A CA 1
ATOM 798 C C . ARG A 1 103 ? -3.600 -8.531 -0.338 1.00 90.38 103 ARG A C 1
ATOM 800 O O . ARG A 1 103 ? -4.762 -8.294 -0.017 1.00 90.38 103 ARG A O 1
ATOM 807 N N . ASP A 1 104 ? -2.963 -9.648 -0.009 1.00 88.00 104 ASP A N 1
ATOM 808 C CA . ASP A 1 104 ? -3.605 -10.756 0.692 1.00 88.00 104 ASP A CA 1
ATOM 809 C C . ASP A 1 104 ? -3.724 -10.469 2.207 1.00 88.00 104 ASP A C 1
ATOM 811 O O . ASP A 1 104 ? -4.484 -11.136 2.906 1.00 88.00 104 ASP A O 1
ATOM 815 N N . LEU A 1 105 ? -3.008 -9.455 2.712 1.00 90.69 105 LEU A N 1
ATOM 816 C CA . LEU A 1 105 ? -3.045 -9.004 4.105 1.00 90.69 105 LEU A CA 1
ATOM 817 C C . LEU A 1 105 ? -4.054 -7.869 4.338 1.00 90.69 105 LEU A C 1
ATOM 819 O O . LEU A 1 105 ? -4.519 -7.705 5.461 1.00 90.69 105 LEU A O 1
ATOM 823 N N . ALA A 1 106 ? -4.424 -7.109 3.305 1.00 91.50 106 ALA A N 1
ATOM 824 C CA . ALA A 1 106 ? -5.241 -5.902 3.441 1.00 91.50 106 ALA A CA 1
ATOM 825 C C . ALA A 1 106 ? -6.583 -6.140 4.157 1.00 91.50 106 ALA A C 1
ATOM 827 O O . ALA A 1 106 ? -6.963 -5.364 5.027 1.00 91.50 106 ALA A O 1
ATOM 828 N N . MET A 1 107 ? -7.270 -7.245 3.856 1.00 92.44 107 MET A N 1
ATOM 829 C CA . MET A 1 107 ? -8.521 -7.601 4.540 1.00 92.44 107 MET A CA 1
ATOM 830 C C . MET A 1 107 ? -8.297 -7.903 6.029 1.00 92.44 107 MET A C 1
ATOM 832 O O . MET A 1 107 ? -9.045 -7.428 6.876 1.00 92.44 107 MET A O 1
ATOM 836 N N . LEU A 1 108 ? -7.232 -8.641 6.360 1.00 94.38 108 LEU A N 1
ATOM 837 C CA . LEU A 1 108 ? -6.872 -8.932 7.752 1.00 94.38 108 LEU A CA 1
ATOM 838 C C . LEU A 1 108 ? -6.449 -7.664 8.504 1.00 94.38 108 LEU A C 1
ATOM 840 O O . LEU A 1 108 ? -6.681 -7.566 9.706 1.00 94.38 108 LEU A O 1
ATOM 844 N N . ALA A 1 109 ? -5.833 -6.701 7.814 1.00 91.62 109 ALA A N 1
ATOM 845 C CA . ALA A 1 109 ? -5.478 -5.412 8.392 1.00 91.62 109 ALA A CA 1
ATOM 846 C C . ALA A 1 109 ? -6.730 -4.609 8.783 1.00 91.62 109 ALA A C 1
ATOM 848 O O . ALA A 1 109 ? -6.789 -4.108 9.905 1.00 91.62 109 ALA A O 1
ATOM 849 N N . ASP A 1 110 ? -7.741 -4.552 7.912 1.00 93.69 110 ASP A N 1
ATOM 850 C CA . ASP A 1 110 ? -9.022 -3.891 8.203 1.00 93.69 110 ASP A CA 1
ATOM 851 C C . ASP A 1 110 ? -9.759 -4.566 9.371 1.00 93.69 110 ASP A C 1
ATOM 853 O O . ASP A 1 110 ? -10.232 -3.891 10.293 1.00 93.69 110 ASP A O 1
ATOM 857 N N . GLU A 1 111 ? -9.815 -5.902 9.373 1.00 93.56 111 GLU A N 1
ATOM 858 C CA . GLU A 1 111 ? -10.425 -6.684 10.455 1.00 93.56 111 GLU A CA 1
ATOM 859 C C . GLU A 1 111 ? -9.720 -6.443 11.796 1.00 93.56 111 GLU A C 1
ATOM 861 O O . GLU A 1 111 ? -10.376 -6.180 12.806 1.00 93.56 111 GLU A O 1
ATOM 866 N N . LEU A 1 112 ? -8.383 -6.493 11.812 1.00 92.69 112 LEU A N 1
ATOM 867 C CA . LEU A 1 112 ? -7.590 -6.276 13.019 1.00 92.69 112 LEU A CA 1
ATOM 868 C C . LEU A 1 112 ? -7.754 -4.850 13.549 1.00 92.69 112 LEU A C 1
ATOM 870 O O . LEU A 1 112 ? -7.987 -4.673 14.743 1.00 92.69 112 LEU A O 1
ATOM 874 N N . ALA A 1 113 ? -7.655 -3.848 12.677 1.00 90.31 113 ALA A N 1
ATOM 875 C CA . ALA A 1 113 ? -7.786 -2.446 13.053 1.00 90.31 113 ALA A CA 1
ATOM 876 C C . ALA A 1 113 ? -9.175 -2.152 13.639 1.00 90.31 113 ALA A C 1
ATOM 878 O O . ALA A 1 113 ? -9.290 -1.528 14.694 1.00 90.31 113 ALA A O 1
ATOM 879 N N . THR A 1 114 ? -10.229 -2.687 13.017 1.00 86.44 114 THR A N 1
ATOM 880 C CA . THR A 1 114 ? -11.603 -2.562 13.521 1.00 86.44 114 THR A CA 1
ATOM 881 C C . THR A 1 114 ? -11.766 -3.252 14.876 1.00 86.44 114 THR A C 1
ATOM 883 O O . THR A 1 114 ? -12.308 -2.663 15.812 1.00 86.44 114 THR A O 1
ATOM 886 N N . ALA A 1 115 ? -11.243 -4.473 15.025 1.00 90.69 115 ALA A N 1
ATOM 887 C CA . ALA A 1 115 ? -11.291 -5.195 16.293 1.00 90.69 115 ALA A CA 1
ATOM 888 C C . ALA A 1 115 ? -10.540 -4.451 17.410 1.00 90.69 115 ALA A C 1
ATOM 890 O O . ALA A 1 115 ? -11.026 -4.381 18.536 1.00 90.69 115 ALA A O 1
ATOM 891 N N . GLN A 1 116 ? -9.380 -3.860 17.109 1.00 88.75 116 GLN A N 1
ATOM 892 C CA . GLN A 1 116 ? -8.612 -3.057 18.063 1.00 88.75 116 GLN A CA 1
ATOM 893 C C . GLN A 1 116 ? -9.322 -1.754 18.441 1.00 88.75 116 GLN A C 1
ATOM 895 O O . GLN A 1 116 ? -9.287 -1.369 19.610 1.00 88.75 116 GLN A O 1
ATOM 900 N N . ALA A 1 117 ? -9.979 -1.091 17.486 1.00 86.19 117 ALA A N 1
ATOM 901 C CA . ALA A 1 117 ? -10.747 0.125 17.741 1.00 86.19 117 ALA A CA 1
ATOM 902 C C . ALA A 1 117 ? -11.937 -0.129 18.681 1.00 86.19 117 ALA A C 1
ATOM 904 O O . ALA A 1 117 ? -12.218 0.688 19.556 1.00 86.19 117 ALA A O 1
ATOM 905 N N . GLN A 1 118 ? -12.589 -1.287 18.543 1.00 88.00 118 GLN A N 1
ATOM 906 C CA . GLN A 1 118 ? -13.721 -1.704 19.378 1.00 88.00 118 GLN A CA 1
ATOM 907 C C . GLN A 1 118 ? -13.300 -2.371 20.693 1.00 88.00 118 GLN A C 1
ATOM 909 O O . GLN A 1 118 ? -14.129 -2.572 21.584 1.00 88.00 118 GLN A O 1
ATOM 914 N N . ALA A 1 119 ? -12.026 -2.740 20.831 1.00 91.88 119 ALA A N 1
ATOM 915 C CA . ALA A 1 119 ? -11.539 -3.426 22.011 1.00 91.88 119 ALA A CA 1
ATOM 916 C C . ALA A 1 119 ? -11.552 -2.502 23.236 1.00 91.88 119 ALA A C 1
ATOM 918 O O . ALA A 1 119 ? -11.065 -1.370 23.218 1.00 91.88 119 ALA A O 1
ATOM 919 N N . THR A 1 120 ? -12.044 -3.043 24.344 1.00 93.12 120 THR A N 1
ATOM 920 C CA . THR A 1 120 ? -11.981 -2.430 25.671 1.00 93.12 120 THR A CA 1
ATOM 921 C C . THR A 1 120 ? -11.212 -3.336 26.615 1.00 93.12 120 THR A C 1
ATOM 923 O O . THR A 1 120 ? -11.264 -4.560 26.478 1.00 93.12 120 THR A O 1
ATOM 926 N N . VAL A 1 121 ? -10.560 -2.761 27.618 1.00 92.62 121 VAL A N 1
ATOM 927 C CA . VAL A 1 121 ? -9.940 -3.518 28.709 1.00 92.62 121 VAL A CA 1
ATOM 928 C C . VAL A 1 121 ? -10.366 -2.968 30.060 1.00 92.62 121 VAL A C 1
ATOM 930 O O . VAL A 1 121 ? -10.809 -1.826 30.167 1.00 92.62 121 VAL A O 1
ATOM 933 N N . THR A 1 122 ? -10.204 -3.787 31.095 1.00 92.81 122 THR A N 1
ATOM 934 C CA . THR A 1 122 ? -10.426 -3.386 32.483 1.00 92.81 122 THR A CA 1
ATOM 935 C C . THR A 1 122 ? -9.087 -3.210 33.188 1.00 92.81 122 THR A C 1
ATOM 937 O O . THR A 1 122 ? -8.307 -4.159 33.257 1.00 92.81 122 THR A O 1
ATOM 940 N N . VAL A 1 123 ? -8.836 -2.016 33.723 1.00 89.50 123 VAL A N 1
ATOM 941 C CA . VAL A 1 123 ? -7.651 -1.679 34.528 1.00 89.50 123 VAL A CA 1
ATOM 942 C C . VAL A 1 123 ? -8.151 -1.113 35.852 1.00 89.50 123 VAL A C 1
ATOM 944 O O . VAL A 1 123 ? -8.990 -0.220 35.850 1.00 89.50 123 VAL A O 1
ATOM 947 N N . ASP A 1 124 ? -7.720 -1.691 36.974 1.00 90.00 124 ASP A N 1
ATOM 948 C CA . ASP A 1 124 ? -8.135 -1.289 38.331 1.00 90.00 124 ASP A CA 1
ATOM 949 C C . ASP A 1 124 ? -9.659 -1.170 38.543 1.00 90.00 124 ASP A C 1
ATOM 951 O O . ASP A 1 124 ? -10.148 -0.404 39.368 1.00 90.00 124 ASP A O 1
ATOM 955 N N . GLY A 1 125 ? -10.432 -1.978 37.812 1.00 90.94 125 GLY A N 1
ATOM 956 C CA . GLY A 1 125 ? -11.896 -1.992 37.876 1.00 90.94 125 GLY A CA 1
ATOM 957 C C . GLY A 1 125 ? -12.593 -0.989 36.951 1.00 90.94 125 GLY A C 1
ATOM 958 O O . GLY A 1 125 ? -13.814 -1.065 36.817 1.00 90.94 125 GLY A O 1
ATOM 959 N N . GLU A 1 126 ? -11.859 -0.116 36.260 1.00 92.12 126 GLU A N 1
ATOM 960 C CA . GLU A 1 126 ? -12.401 0.798 35.250 1.00 92.12 126 GLU A CA 1
ATOM 961 C C . GLU A 1 126 ? -12.292 0.203 33.841 1.00 92.12 126 GLU A C 1
ATOM 963 O O . GLU A 1 126 ? -11.269 -0.374 33.466 1.00 92.12 126 GLU A O 1
ATOM 968 N N . ILE A 1 127 ? -13.359 0.336 33.045 1.00 93.38 127 ILE A N 1
ATOM 969 C CA . ILE A 1 127 ? -13.375 -0.078 31.636 1.00 93.38 127 ILE A CA 1
ATOM 970 C C . ILE A 1 127 ? -12.913 1.098 30.781 1.00 93.38 127 ILE A C 1
ATOM 972 O O . ILE A 1 127 ? -13.512 2.171 30.830 1.00 93.38 127 ILE A O 1
ATOM 976 N N . MET A 1 128 ? -11.895 0.876 29.954 1.00 92.25 128 MET A N 1
ATOM 977 C CA . MET A 1 128 ? -11.363 1.886 29.041 1.00 92.25 128 MET A CA 1
ATOM 978 C C . MET A 1 128 ? -11.072 1.309 27.648 1.00 92.25 128 MET A C 1
ATOM 980 O O . MET A 1 128 ? -10.868 0.096 27.516 1.00 92.25 128 MET A O 1
ATOM 984 N N . PRO A 1 129 ? -11.045 2.147 26.595 1.00 90.44 129 PRO A N 1
ATOM 985 C CA . PRO A 1 129 ? -10.627 1.720 25.264 1.00 90.44 129 PRO A CA 1
ATOM 986 C C . PRO A 1 129 ? -9.212 1.134 25.272 1.00 90.44 129 PRO A C 1
ATOM 988 O O . PRO A 1 129 ? -8.313 1.653 25.929 1.00 90.44 129 PRO A O 1
ATOM 991 N N . TYR A 1 130 ? -8.982 0.075 24.499 1.00 88.12 130 TYR A N 1
ATOM 992 C CA . TYR A 1 130 ? -7.686 -0.607 24.447 1.00 88.12 130 TYR A CA 1
ATOM 993 C C . TYR A 1 130 ? -6.523 0.342 24.099 1.00 88.12 130 TYR A C 1
ATOM 995 O O . TYR A 1 130 ? -5.435 0.234 24.663 1.00 88.12 130 TYR A O 1
ATOM 1003 N N . HIS A 1 131 ? -6.756 1.323 23.225 1.00 83.88 131 HIS A N 1
ATOM 1004 C CA . HIS A 1 131 ? -5.729 2.272 22.793 1.00 83.88 131 HIS A CA 1
ATOM 1005 C C . HIS A 1 131 ? -5.333 3.304 23.866 1.00 83.88 131 HIS A C 1
ATOM 1007 O O . HIS A 1 131 ? -4.238 3.858 23.785 1.00 83.88 131 HIS A O 1
ATOM 1013 N N . SER A 1 132 ? -6.168 3.562 24.881 1.00 84.44 132 SER A N 1
ATOM 1014 C CA . SER A 1 132 ? -5.854 4.527 25.948 1.00 84.44 132 SER A CA 1
ATOM 1015 C C . SER A 1 132 ? -5.039 3.924 27.097 1.00 84.44 132 SER A C 1
ATOM 1017 O O . SER A 1 132 ? -4.539 4.651 27.953 1.00 84.44 132 SER A O 1
ATOM 1019 N N . VAL A 1 133 ? -4.880 2.600 27.122 1.00 86.44 133 VAL A N 1
ATOM 1020 C CA . VAL A 1 133 ? -4.250 1.858 28.227 1.00 86.44 133 VAL A CA 1
ATOM 1021 C C . VAL A 1 133 ? -2.790 2.229 28.411 1.00 86.44 133 VAL A C 1
ATOM 1023 O O . VAL A 1 133 ? -2.333 2.384 29.538 1.00 86.44 133 VAL A O 1
ATOM 1026 N N . SER A 1 134 ? -2.047 2.387 27.313 1.00 81.81 134 SER A N 1
ATOM 1027 C CA . SER A 1 134 ? -0.627 2.744 27.377 1.00 81.81 134 SER A CA 1
ATOM 1028 C C . SER A 1 134 ? -0.412 4.081 28.086 1.00 81.81 134 SER A C 1
ATOM 1030 O O . SER A 1 134 ? 0.551 4.220 28.832 1.00 81.81 134 SER A O 1
ATOM 1032 N N . VAL A 1 135 ? -1.334 5.029 27.901 1.00 82.31 135 VAL A N 1
ATOM 1033 C CA . VAL A 1 135 ? -1.334 6.324 28.585 1.00 82.31 135 VAL A CA 1
ATOM 1034 C C . VAL A 1 135 ? -1.743 6.157 30.046 1.00 82.31 135 VAL A C 1
ATOM 1036 O O . VAL A 1 135 ? -1.098 6.721 30.921 1.00 82.31 135 VAL A O 1
ATOM 1039 N N . ALA A 1 136 ? -2.784 5.369 30.326 1.00 81.94 136 ALA A N 1
ATOM 1040 C CA . ALA A 1 136 ? -3.270 5.153 31.687 1.00 81.94 136 ALA A CA 1
ATOM 1041 C C . ALA A 1 136 ? -2.234 4.463 32.594 1.00 81.94 136 ALA A C 1
ATOM 1043 O O . ALA A 1 136 ? -2.084 4.861 33.738 1.00 81.94 136 ALA A O 1
ATOM 1044 N N . VAL A 1 137 ? -1.493 3.473 32.083 1.00 79.31 137 VAL A N 1
ATOM 1045 C CA . VAL A 1 137 ? -0.505 2.690 32.857 1.00 79.31 137 VAL A CA 1
ATOM 1046 C C . VAL A 1 137 ? 0.819 3.443 33.076 1.00 79.31 137 VAL A C 1
ATOM 1048 O O . VAL A 1 137 ? 1.602 3.076 33.949 1.00 79.31 137 VAL A O 1
ATOM 1051 N N . GLN A 1 138 ? 1.109 4.468 32.270 1.00 78.31 138 GLN A N 1
ATOM 1052 C CA . GLN A 1 138 ? 2.334 5.270 32.400 1.00 78.31 138 GLN A CA 1
ATOM 1053 C C . GLN A 1 138 ? 2.211 6.439 33.386 1.00 78.31 138 GLN A C 1
ATOM 1055 O O . GLN A 1 138 ? 3.243 6.996 33.767 1.00 78.31 138 GLN A O 1
ATOM 1060 N N . ASN A 1 139 ? 0.988 6.816 33.764 1.00 57.47 139 ASN A N 1
ATOM 1061 C CA . ASN A 1 139 ? 0.703 7.890 34.718 1.00 57.47 139 ASN A CA 1
ATOM 1062 C C . ASN A 1 139 ? 0.498 7.338 36.130 1.00 57.47 139 ASN A C 1
ATOM 1064 O O . ASN A 1 139 ? 0.820 8.086 37.081 1.00 57.47 139 ASN A O 1
#

Sequence (139 aa):
MARLRTPRRRSPDPTIVGLTTSVDGLRSTLEAFYREASMEHYLHSSGQKEALEIFPIVLRHADVFVPDAVRTALAARDAATDAAERRRATCLAWAVAELCMERDLAMLADELATAQAQATVTVDGEIMPYHSVSVAVQN

Radius of gyration: 21.39 Å; chains: 1; bounding box: 35×57×59 Å